Protein AF-A0A971L3U7-F1 (afdb_monomer_lite)

pLDDT: mean 95.4, std 5.15, range [66.06, 98.75]

Sequence (87 aa):
QQQAKVDDISLTPSAQMLKLVEECDGYVPAVLKLAKAQREQLLAKPVDKTREAMFTELSSSSIQQQLAIEAADKIDFDTYLQQYFAS

Structure (mmCIF, N/CA/C/O backbone):
data_AF-A0A971L3U7-F1
#
_entry.id   AF-A0A971L3U7-F1
#
loop_
_atom_site.group_PDB
_atom_site.id
_atom_site.type_symbol
_atom_site.label_atom_id
_atom_site.label_alt_id
_atom_site.label_comp_id
_atom_site.label_asym_id
_atom_site.label_entity_id
_atom_site.label_seq_id
_atom_site.pdbx_PDB_ins_code
_atom_site.Cartn_x
_atom_site.Cartn_y
_atom_site.Cartn_z
_atom_site.occupancy
_atom_site.B_iso_or_equiv
_atom_site.auth_seq_id
_atom_site.auth_comp_id
_atom_site.auth_asym_id
_atom_site.auth_atom_id
_atom_site.pdbx_PDB_model_num
ATOM 1 N N . GLN A 1 1 ? -6.229 -5.949 -27.441 1.00 66.06 1 GLN A N 1
ATOM 2 C CA . GLN A 1 1 ? -5.080 -5.655 -26.551 1.00 66.06 1 GLN A CA 1
ATOM 3 C C . GLN A 1 1 ? -4.385 -6.904 -26.014 1.00 66.06 1 GLN A C 1
ATOM 5 O O . GLN A 1 1 ? -3.167 -6.896 -26.002 1.00 66.06 1 GLN A O 1
ATOM 10 N N . GLN A 1 2 ? -5.088 -7.966 -25.588 1.00 86.06 2 GLN A N 1
ATOM 11 C CA . GLN A 1 2 ? -4.398 -9.164 -25.069 1.00 86.06 2 GLN A CA 1
ATOM 12 C C . GLN A 1 2 ? -3.787 -10.053 -26.168 1.00 86.06 2 GLN A C 1
ATOM 14 O O . GLN A 1 2 ? -2.689 -10.551 -25.969 1.00 86.06 2 GLN A O 1
ATOM 19 N N . GLN A 1 3 ? -4.423 -10.171 -27.344 1.00 90.62 3 GLN A N 1
ATOM 20 C CA . GLN A 1 3 ? -3.887 -10.945 -28.481 1.00 90.62 3 GLN A CA 1
ATOM 21 C C . GLN A 1 3 ? -2.480 -10.489 -28.905 1.00 90.62 3 GLN A C 1
ATOM 23 O O . GLN A 1 3 ? -1.592 -11.311 -29.063 1.00 90.62 3 GLN A O 1
ATOM 28 N N . ALA A 1 4 ? -2.235 -9.176 -28.947 1.00 91.75 4 ALA A N 1
ATOM 29 C CA . ALA A 1 4 ? -0.922 -8.628 -29.286 1.00 91.75 4 ALA A CA 1
ATOM 30 C C . ALA A 1 4 ? 0.206 -9.095 -28.344 1.00 91.75 4 ALA A C 1
ATOM 32 O O . ALA A 1 4 ? 1.352 -9.127 -28.756 1.00 91.75 4 ALA A O 1
ATOM 33 N N . LYS A 1 5 ? -0.097 -9.481 -27.096 1.00 91.50 5 LYS A N 1
ATOM 34 C CA . LYS A 1 5 ? 0.902 -10.029 -26.160 1.00 91.50 5 LYS A CA 1
ATOM 35 C C . LYS A 1 5 ? 1.246 -11.494 -26.433 1.00 91.50 5 LYS A C 1
ATOM 37 O O . LYS A 1 5 ? 2.265 -11.975 -25.952 1.00 91.50 5 LYS A O 1
ATOM 42 N N . VAL A 1 6 ? 0.360 -12.203 -27.133 1.00 92.12 6 VAL A N 1
ATOM 43 C CA . VAL A 1 6 ? 0.613 -13.556 -27.643 1.00 92.12 6 VAL A CA 1
ATOM 44 C C . VAL A 1 6 ? 1.485 -13.461 -28.890 1.00 92.12 6 VAL A C 1
ATOM 46 O O . VAL A 1 6 ? 2.430 -14.230 -29.032 1.00 92.12 6 VAL A O 1
ATOM 49 N N . ASP A 1 7 ? 1.196 -12.481 -29.746 1.00 94.88 7 ASP A N 1
ATOM 50 C CA . ASP A 1 7 ? 1.940 -12.244 -30.984 1.00 94.88 7 ASP A CA 1
ATOM 51 C C . ASP A 1 7 ? 3.320 -11.596 -30.719 1.00 94.88 7 ASP A C 1
ATOM 53 O O . ASP A 1 7 ? 4.263 -11.817 -31.476 1.00 94.88 7 ASP A O 1
ATOM 57 N N . ASP A 1 8 ? 3.460 -10.835 -29.623 1.00 95.06 8 ASP A N 1
ATOM 58 C CA . ASP A 1 8 ? 4.705 -10.213 -29.154 1.00 95.06 8 ASP A CA 1
ATOM 59 C C . ASP A 1 8 ? 4.856 -10.317 -27.621 1.00 95.06 8 ASP A C 1
ATOM 61 O O . ASP A 1 8 ? 4.218 -9.605 -26.836 1.00 95.06 8 ASP A O 1
ATOM 65 N N . ILE A 1 9 ? 5.775 -11.184 -27.189 1.00 93.88 9 ILE A N 1
ATOM 66 C CA . ILE A 1 9 ? 6.058 -11.480 -25.775 1.00 93.88 9 ILE A CA 1
ATOM 67 C C . ILE A 1 9 ? 6.595 -10.249 -25.024 1.00 93.88 9 ILE A C 1
ATOM 69 O O . ILE A 1 9 ? 6.383 -10.128 -23.811 1.00 93.88 9 ILE A O 1
ATOM 73 N N . SER A 1 10 ? 7.247 -9.303 -25.711 1.00 94.88 10 SER A N 1
ATOM 74 C CA . SER A 1 10 ? 7.783 -8.086 -25.084 1.00 94.88 10 SER A CA 1
ATOM 75 C C . SER A 1 10 ? 6.681 -7.181 -24.518 1.00 94.88 10 SER A C 1
ATOM 77 O O . SER A 1 10 ? 6.915 -6.394 -23.599 1.00 94.88 10 SER A O 1
ATOM 79 N N . LEU A 1 11 ? 5.446 -7.342 -25.004 1.00 95.12 11 LEU A N 1
ATOM 80 C CA . LEU A 1 11 ? 4.271 -6.619 -24.524 1.00 95.12 11 LEU A CA 1
ATOM 81 C C . LEU A 1 11 ? 3.660 -7.233 -23.255 1.00 95.12 11 LEU A C 1
ATOM 83 O O . LEU A 1 11 ? 2.703 -6.684 -22.693 1.00 95.12 11 LEU A O 1
ATOM 87 N N . THR A 1 12 ? 4.176 -8.371 -22.786 1.00 96.81 12 THR A N 1
ATOM 88 C CA . THR A 1 12 ? 3.734 -8.959 -21.519 1.00 96.81 12 THR A CA 1
ATOM 89 C C . THR A 1 12 ? 4.177 -8.089 -20.334 1.00 96.81 12 THR A C 1
ATOM 91 O O . THR A 1 12 ? 5.282 -7.541 -20.344 1.00 96.81 12 THR A O 1
ATOM 94 N N . PRO A 1 13 ? 3.358 -7.969 -19.270 1.00 95.38 13 PRO A N 1
ATOM 95 C CA . PRO A 1 13 ? 3.746 -7.204 -18.083 1.00 95.38 13 PRO A CA 1
ATOM 96 C C . PRO A 1 13 ? 5.049 -7.695 -17.439 1.00 95.38 13 PRO A C 1
ATOM 98 O O . PRO A 1 13 ? 5.829 -6.889 -16.943 1.00 95.38 13 PRO A O 1
ATOM 101 N N . SER A 1 14 ? 5.315 -9.005 -17.479 1.00 96.50 14 SER A N 1
ATOM 102 C CA . SER A 1 14 ? 6.556 -9.594 -16.968 1.00 96.50 14 SER A CA 1
ATOM 103 C C . SER A 1 14 ? 7.783 -9.178 -17.780 1.00 96.50 14 SER A C 1
ATOM 105 O O . SER A 1 14 ? 8.799 -8.840 -17.182 1.00 96.50 14 SER A O 1
ATOM 107 N N . ALA A 1 15 ? 7.697 -9.151 -19.117 1.00 96.94 15 ALA A N 1
ATOM 108 C CA . ALA A 1 15 ? 8.807 -8.708 -19.965 1.00 96.94 15 ALA A CA 1
ATOM 109 C C . ALA A 1 15 ? 9.104 -7.212 -19.779 1.00 96.94 15 ALA A C 1
ATOM 111 O O . ALA A 1 15 ? 10.262 -6.815 -19.670 1.00 96.94 15 ALA A O 1
ATOM 112 N N . GLN A 1 16 ? 8.062 -6.383 -19.661 1.00 96.19 16 GLN A N 1
ATOM 113 C CA . GLN A 1 16 ? 8.218 -4.953 -19.374 1.00 96.19 16 GLN A CA 1
ATOM 114 C C . GLN A 1 16 ? 8.818 -4.707 -17.987 1.00 96.19 16 GLN A C 1
ATOM 116 O O . GLN A 1 16 ? 9.670 -3.834 -17.833 1.00 96.19 16 GLN A O 1
ATOM 121 N N . MET A 1 17 ? 8.407 -5.495 -16.987 1.00 97.00 17 MET A N 1
ATOM 122 C CA . MET A 1 17 ? 8.987 -5.417 -15.651 1.00 97.00 17 MET A CA 1
ATOM 123 C C . MET A 1 17 ? 10.464 -5.813 -15.668 1.00 97.00 17 MET A C 1
ATOM 125 O O . MET A 1 17 ? 11.275 -5.090 -15.103 1.00 97.00 17 MET A O 1
ATOM 129 N N . LEU A 1 18 ? 10.832 -6.905 -16.347 1.00 97.69 18 LEU A N 1
ATOM 130 C CA . LEU A 1 18 ? 12.228 -7.338 -16.456 1.00 97.69 18 LEU A CA 1
ATOM 131 C C . LEU A 1 18 ? 13.105 -6.262 -17.109 1.00 97.69 18 LEU A C 1
ATOM 133 O O . LEU A 1 18 ? 14.146 -5.914 -16.561 1.00 97.69 18 LEU A O 1
ATOM 137 N N . LYS A 1 19 ? 12.638 -5.662 -18.206 1.00 97.44 19 LYS A N 1
ATOM 138 C CA . LYS A 1 19 ? 13.337 -4.549 -18.856 1.00 97.44 19 LYS A CA 1
ATOM 139 C C . LYS A 1 19 ? 13.549 -3.368 -17.903 1.00 97.44 19 LYS A C 1
ATOM 141 O O . LYS A 1 19 ? 14.632 -2.802 -17.843 1.00 97.44 19 LYS A O 1
ATOM 146 N N . LEU A 1 20 ? 12.532 -3.007 -17.121 1.00 97.19 20 LEU A N 1
ATOM 147 C CA . LEU A 1 20 ? 12.652 -1.927 -16.140 1.00 97.19 20 LEU A CA 1
ATOM 148 C C . LEU A 1 20 ? 13.647 -2.265 -15.018 1.00 97.19 20 LEU A C 1
ATOM 150 O O . LEU A 1 20 ? 14.344 -1.376 -14.531 1.00 97.19 20 LEU A O 1
ATOM 154 N N . VAL A 1 21 ? 13.702 -3.532 -14.599 1.00 98.25 21 VAL A N 1
ATOM 155 C CA . VAL A 1 21 ? 14.687 -4.028 -13.627 1.00 98.25 21 VAL A CA 1
ATOM 156 C C . VAL A 1 21 ? 16.105 -3.870 -14.163 1.00 98.25 21 VAL A C 1
ATOM 158 O O . VAL A 1 21 ? 16.963 -3.391 -13.427 1.00 98.25 21 VAL A O 1
ATOM 161 N N . GLU A 1 22 ? 16.335 -4.221 -15.426 1.00 97.38 22 GLU A N 1
ATOM 162 C CA . GLU A 1 22 ? 17.623 -4.027 -16.101 1.00 97.38 22 GLU A CA 1
ATOM 163 C C . GLU A 1 22 ? 17.984 -2.536 -16.204 1.00 97.38 22 GLU A C 1
ATOM 165 O O . GLU A 1 22 ? 19.096 -2.152 -15.866 1.00 97.38 22 GLU A O 1
ATOM 170 N N . GLU A 1 23 ? 17.035 -1.674 -16.585 1.00 97.56 23 GLU A N 1
ATOM 171 C CA . GLU A 1 23 ? 17.242 -0.219 -16.701 1.00 97.56 23 GLU A CA 1
ATOM 172 C C . GLU A 1 23 ? 17.530 0.487 -15.367 1.00 97.56 23 GLU A C 1
ATOM 174 O O . GLU A 1 23 ? 18.099 1.579 -15.359 1.00 97.56 23 GLU A O 1
ATOM 179 N N . CYS A 1 24 ? 17.068 -0.074 -14.248 1.00 97.12 24 CYS A N 1
ATOM 180 C CA . CYS 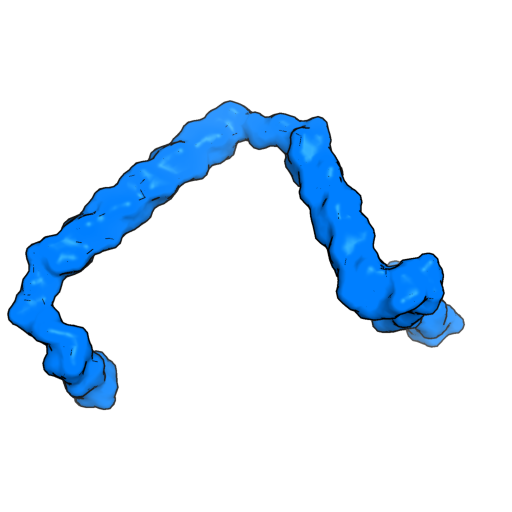A 1 24 ? 17.223 0.521 -12.919 1.00 97.12 24 CYS A CA 1
ATOM 181 C C . CYS A 1 24 ? 18.271 -0.201 -12.059 1.00 97.12 24 CYS A C 1
ATOM 183 O O . CYS A 1 24 ? 18.309 0.036 -10.853 1.00 97.12 24 CYS A O 1
ATOM 185 N N . ASP A 1 25 ? 19.078 -1.089 -12.644 1.00 96.50 25 ASP A N 1
ATOM 186 C CA . ASP A 1 25 ? 20.110 -1.865 -11.944 1.00 96.50 25 ASP A CA 1
ATOM 187 C C . ASP A 1 25 ? 19.566 -2.691 -10.759 1.00 96.50 25 ASP A C 1
ATOM 189 O O . ASP A 1 25 ? 20.229 -2.885 -9.736 1.00 96.50 25 ASP A O 1
ATOM 193 N N . GLY A 1 26 ? 18.330 -3.187 -10.874 1.00 97.44 26 GLY A N 1
ATOM 194 C CA . GLY A 1 26 ? 17.736 -4.092 -9.895 1.00 97.44 26 GLY A CA 1
ATOM 195 C C . GLY A 1 26 ? 16.244 -3.892 -9.640 1.00 97.44 26 GLY A C 1
ATOM 196 O O . GLY A 1 26 ? 15.634 -2.865 -9.945 1.00 97.44 26 GLY A O 1
ATOM 197 N N . TYR A 1 27 ? 15.646 -4.908 -9.014 1.00 97.50 27 TYR A N 1
ATOM 198 C CA . TYR A 1 27 ? 14.211 -4.938 -8.734 1.00 97.50 27 TYR A CA 1
ATOM 199 C C . TYR A 1 27 ? 13.771 -3.837 -7.770 1.00 97.50 27 TYR A C 1
ATOM 201 O O . TYR A 1 27 ? 12.823 -3.109 -8.049 1.00 97.50 27 TYR A O 1
ATOM 209 N N . VAL A 1 28 ? 14.476 -3.671 -6.649 1.00 98.31 28 VAL A N 1
ATOM 210 C CA . VAL A 1 28 ? 14.112 -2.666 -5.638 1.00 98.31 28 VAL A CA 1
ATOM 211 C C . VAL A 1 28 ? 14.146 -1.238 -6.213 1.00 98.31 28 VAL A C 1
ATOM 213 O O . VAL A 1 28 ? 13.139 -0.539 -6.075 1.00 98.31 28 VAL A O 1
ATOM 216 N N . PRO A 1 29 ? 15.216 -0.795 -6.908 1.00 98.19 29 PRO A N 1
ATOM 217 C CA . PRO A 1 29 ? 15.220 0.497 -7.598 1.00 98.19 29 PRO A CA 1
ATOM 218 C C . PRO A 1 29 ? 14.085 0.671 -8.618 1.00 98.19 29 PRO A C 1
ATOM 220 O O . PRO A 1 29 ? 13.443 1.724 -8.636 1.00 98.19 29 PRO A O 1
ATOM 223 N N . ALA A 1 30 ? 13.796 -0.357 -9.424 1.00 98.19 30 ALA A N 1
ATOM 224 C CA . ALA A 1 30 ? 12.723 -0.330 -10.418 1.00 98.19 30 ALA A CA 1
ATOM 225 C C . ALA A 1 30 ? 11.342 -0.109 -9.782 1.00 98.19 30 ALA A C 1
ATOM 227 O O . ALA A 1 30 ? 10.602 0.795 -10.177 1.00 98.19 30 ALA A O 1
ATOM 228 N N . VAL A 1 31 ? 10.998 -0.889 -8.754 1.00 97.94 31 VAL A N 1
ATOM 229 C CA . VAL A 1 31 ? 9.695 -0.773 -8.077 1.00 97.94 31 VAL A CA 1
ATOM 230 C C . VAL A 1 31 ? 9.599 0.547 -7.309 1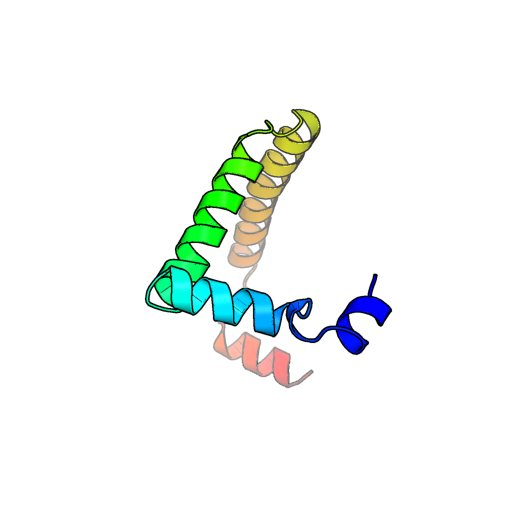.00 97.94 31 VAL A C 1
ATOM 232 O O . VAL A 1 31 ? 8.543 1.177 -7.297 1.00 97.94 31 VAL A O 1
ATOM 235 N N . LEU A 1 32 ? 10.703 1.025 -6.723 1.00 98.31 32 LEU A N 1
ATOM 236 C CA . LEU A 1 32 ? 10.739 2.328 -6.059 1.00 98.31 32 LEU A CA 1
ATOM 237 C C . LEU A 1 32 ? 10.490 3.478 -7.046 1.00 98.31 32 LEU A C 1
ATOM 239 O O . LEU A 1 32 ? 9.761 4.417 -6.720 1.00 98.31 32 LEU A O 1
ATOM 243 N N . LYS A 1 33 ? 11.062 3.407 -8.255 1.00 97.62 33 LYS A N 1
ATOM 244 C CA . LYS A 1 33 ? 10.804 4.372 -9.334 1.00 97.62 33 LYS A CA 1
ATOM 245 C C . LYS A 1 33 ? 9.321 4.390 -9.713 1.00 97.62 33 LYS A C 1
ATOM 247 O O . LYS A 1 33 ? 8.738 5.470 -9.797 1.00 97.62 33 LYS A O 1
ATOM 252 N N . LEU A 1 34 ? 8.694 3.218 -9.859 1.00 97.44 34 LEU A N 1
ATOM 253 C CA . LEU A 1 34 ? 7.255 3.114 -10.128 1.00 97.44 34 LEU A CA 1
ATOM 254 C C . LEU A 1 34 ? 6.408 3.696 -8.992 1.00 97.44 34 LEU A C 1
ATOM 256 O O . LEU A 1 34 ? 5.518 4.501 -9.251 1.00 97.44 34 LEU A O 1
ATOM 260 N N . ALA A 1 35 ? 6.708 3.345 -7.740 1.00 97.94 35 ALA A N 1
ATOM 261 C CA . ALA A 1 35 ? 5.966 3.827 -6.578 1.00 97.94 35 ALA A CA 1
ATOM 262 C C . ALA A 1 35 ? 6.036 5.358 -6.439 1.00 97.94 35 ALA A C 1
ATOM 264 O O . ALA A 1 35 ? 5.034 6.002 -6.129 1.00 97.94 35 ALA A O 1
ATOM 265 N N . LYS A 1 36 ? 7.201 5.961 -6.716 1.00 98.00 36 LYS A N 1
ATOM 266 C CA . LYS A 1 36 ? 7.366 7.424 -6.730 1.00 98.00 36 LYS A CA 1
ATOM 267 C C . LYS A 1 36 ? 6.517 8.078 -7.819 1.00 98.00 36 LYS A C 1
ATOM 269 O O . LYS A 1 36 ? 5.767 9.000 -7.512 1.00 98.00 36 LYS A O 1
ATOM 274 N N . ALA A 1 37 ? 6.569 7.559 -9.045 1.00 97.00 37 ALA A N 1
ATOM 275 C CA . ALA A 1 37 ? 5.757 8.073 -10.147 1.00 97.00 37 ALA A CA 1
ATOM 276 C C . ALA A 1 37 ? 4.249 7.944 -9.858 1.00 97.00 37 ALA A C 1
ATOM 278 O O . ALA A 1 37 ? 3.486 8.880 -10.089 1.00 97.00 37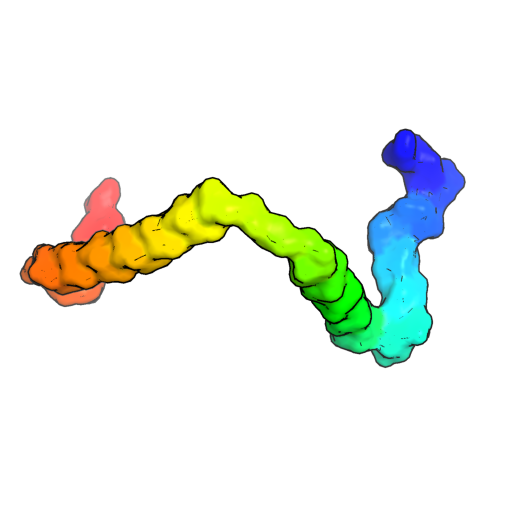 ALA A O 1
ATOM 279 N N . GLN A 1 38 ? 3.812 6.818 -9.287 1.00 96.44 38 GLN A N 1
ATOM 280 C CA . GLN A 1 38 ? 2.421 6.618 -8.869 1.00 96.44 38 GLN A CA 1
ATOM 281 C C . GLN A 1 38 ? 2.009 7.609 -7.778 1.00 96.44 38 GLN A C 1
ATOM 283 O O . GLN A 1 38 ? 0.947 8.218 -7.879 1.00 96.44 38 GLN A O 1
ATOM 288 N N . ARG A 1 39 ? 2.854 7.820 -6.760 1.00 96.50 39 ARG A N 1
ATOM 289 C CA . ARG A 1 39 ? 2.618 8.833 -5.722 1.00 96.50 39 ARG A CA 1
ATOM 290 C C . ARG A 1 39 ? 2.436 10.218 -6.341 1.00 96.50 39 ARG A C 1
ATOM 292 O O . ARG A 1 39 ? 1.487 10.907 -5.985 1.00 96.50 39 ARG A O 1
ATOM 299 N N . GLU A 1 40 ? 3.321 10.628 -7.245 1.00 96.56 40 GLU A N 1
ATOM 300 C CA . GLU A 1 40 ? 3.225 11.926 -7.924 1.00 96.56 40 GLU A CA 1
ATOM 301 C C . GLU A 1 40 ? 1.916 12.056 -8.708 1.00 96.56 40 GLU A C 1
ATOM 303 O O . GLU A 1 40 ? 1.210 13.050 -8.559 1.00 96.56 40 GLU A O 1
ATOM 308 N N . GLN A 1 41 ? 1.536 11.029 -9.474 1.00 95.12 41 GLN A N 1
ATOM 309 C CA . GLN A 1 41 ? 0.280 11.016 -10.228 1.00 95.12 41 GLN A CA 1
ATOM 310 C C . GLN A 1 41 ? -0.959 11.095 -9.330 1.00 95.12 41 GLN A C 1
ATOM 312 O O . GLN A 1 41 ? -1.910 11.804 -9.659 1.00 95.12 41 GLN A O 1
ATOM 317 N N . LEU A 1 42 ? -0.953 10.378 -8.204 1.00 92.62 42 LEU A N 1
ATOM 318 C CA . LEU A 1 42 ? -2.053 10.389 -7.242 1.00 92.62 42 LEU A CA 1
ATOM 319 C C . LEU A 1 42 ? -2.170 11.743 -6.535 1.00 92.62 42 LEU A C 1
ATOM 321 O O . LEU A 1 42 ? -3.281 12.219 -6.327 1.00 92.62 42 LEU A O 1
ATOM 325 N N . LEU A 1 43 ? -1.043 12.382 -6.208 1.00 92.88 43 LEU A N 1
ATOM 326 C CA . LEU A 1 43 ? -1.019 13.697 -5.560 1.00 92.88 43 LEU A CA 1
ATOM 327 C C . LEU A 1 43 ? -1.298 14.856 -6.525 1.00 92.88 43 LEU A C 1
ATOM 329 O O . LEU A 1 43 ? -1.720 15.921 -6.084 1.00 92.88 43 LEU A O 1
ATOM 333 N N . ALA A 1 44 ? -1.085 14.669 -7.829 1.00 94.12 44 ALA A N 1
ATOM 334 C CA . ALA A 1 44 ? -1.303 15.709 -8.834 1.00 94.12 44 ALA A CA 1
ATOM 335 C C . ALA A 1 44 ? -2.777 16.130 -8.971 1.00 94.12 44 ALA A C 1
ATOM 337 O O . ALA A 1 44 ? -3.059 17.209 -9.492 1.00 94.12 44 ALA A O 1
ATOM 338 N N . LYS A 1 45 ? -3.724 15.294 -8.526 1.00 86.31 45 LYS A N 1
ATOM 339 C CA . LYS A 1 45 ? -5.154 15.613 -8.534 1.00 86.31 45 LYS A CA 1
ATOM 340 C C . LYS A 1 45 ? -5.659 15.735 -7.095 1.00 86.31 45 LYS A C 1
ATOM 342 O O . LYS A 1 45 ? -5.645 14.730 -6.385 1.00 86.31 45 LYS A O 1
ATOM 347 N N . PRO A 1 46 ? -6.131 16.918 -6.659 1.00 82.38 46 PRO A N 1
ATOM 348 C CA . PRO A 1 46 ? -6.717 17.052 -5.335 1.00 82.38 46 PRO A CA 1
ATOM 349 C C . PRO A 1 46 ? -7.955 16.159 -5.222 1.00 82.38 46 PRO A C 1
ATOM 351 O O . PRO A 1 46 ? -8.707 15.977 -6.184 1.00 82.38 46 PRO A O 1
ATOM 354 N N . VAL A 1 47 ? -8.153 15.592 -4.035 1.00 85.00 47 VAL A N 1
ATOM 355 C CA . VAL A 1 47 ? -9.356 14.822 -3.720 1.00 85.00 47 VAL A CA 1
ATOM 356 C C . VAL A 1 47 ? -10.558 15.771 -3.762 1.00 85.00 47 VAL A C 1
ATOM 358 O O . VAL A 1 47 ? -10.476 16.910 -3.309 1.00 85.00 47 VAL A O 1
ATOM 361 N N . ASP A 1 48 ? -11.674 15.321 -4.336 1.00 91.94 48 ASP A N 1
ATOM 362 C CA . ASP A 1 48 ? -12.943 16.054 -4.271 1.00 91.94 48 ASP A CA 1
ATOM 363 C C . ASP A 1 48 ? -13.319 16.290 -2.800 1.00 91.94 48 ASP A C 1
ATOM 365 O O . ASP A 1 48 ? -13.290 15.350 -2.003 1.00 91.94 48 ASP A O 1
ATOM 369 N N . LYS A 1 49 ? -13.717 17.516 -2.444 1.00 92.25 49 LYS A N 1
ATOM 370 C CA . LYS A 1 49 ? -14.118 17.896 -1.079 1.00 92.25 49 LYS A CA 1
ATOM 371 C C . LYS A 1 49 ? -15.163 16.959 -0.470 1.00 92.25 49 LYS A C 1
ATOM 373 O O . LYS A 1 49 ? -15.116 16.682 0.724 1.00 92.25 49 LYS A O 1
ATOM 378 N N . THR A 1 50 ? -16.087 16.439 -1.278 1.00 95.19 50 THR A N 1
ATOM 379 C CA . THR A 1 50 ? -17.096 15.468 -0.820 1.00 95.19 50 THR A CA 1
ATOM 380 C C . THR A 1 50 ? -16.438 14.175 -0.345 1.00 95.19 50 THR A C 1
ATOM 382 O O . THR A 1 50 ? -16.807 13.603 0.679 1.00 95.19 50 THR A O 1
ATOM 385 N N . ARG A 1 51 ? -15.428 13.715 -1.087 1.00 94.19 51 ARG A N 1
ATOM 386 C CA . ARG A 1 51 ? -14.671 12.506 -0.771 1.00 94.19 51 ARG A CA 1
ATOM 387 C C . ARG A 1 51 ? -13.711 12.732 0.397 1.00 94.19 51 ARG A C 1
ATOM 389 O O . ARG A 1 51 ? -13.533 11.824 1.199 1.00 94.19 51 ARG A O 1
ATOM 396 N N . GLU A 1 52 ? -13.141 13.925 0.518 1.00 95.19 52 GLU A N 1
ATOM 397 C CA . GLU A 1 52 ? -12.347 14.323 1.684 1.00 95.19 52 GLU A CA 1
ATOM 398 C C . GLU A 1 52 ? -13.185 14.261 2.968 1.00 95.19 52 GLU A C 1
ATOM 400 O O . GLU A 1 52 ? -12.816 13.541 3.893 1.00 95.19 52 GLU A O 1
ATOM 405 N N . ALA A 1 53 ? -14.361 14.899 2.984 1.00 96.38 53 ALA A N 1
ATOM 406 C CA . ALA A 1 53 ? -15.274 14.858 4.128 1.00 96.38 53 ALA A CA 1
ATOM 407 C C . ALA A 1 53 ? -15.698 13.422 4.489 1.00 96.38 53 ALA A C 1
ATOM 409 O O . ALA A 1 53 ? -15.703 13.053 5.662 1.00 96.38 53 ALA A O 1
ATOM 410 N N . MET A 1 54 ? -15.991 12.591 3.481 1.00 97.62 54 MET A N 1
ATOM 411 C CA . MET A 1 54 ? -16.292 11.170 3.680 1.00 97.62 54 MET A CA 1
ATOM 412 C C . MET A 1 54 ? -15.133 10.429 4.365 1.00 97.62 54 MET A C 1
ATOM 414 O O . MET A 1 54 ? -15.366 9.672 5.303 1.00 97.62 54 MET A O 1
ATOM 418 N N . PHE A 1 55 ? -13.887 10.630 3.924 1.00 97.00 55 PHE A N 1
ATOM 419 C CA . PHE A 1 55 ? -12.731 9.970 4.538 1.00 97.00 55 PHE A CA 1
ATOM 420 C C . PHE A 1 55 ? -12.456 10.463 5.961 1.00 97.00 55 PHE A C 1
ATOM 422 O O . PHE A 1 55 ? -12.107 9.650 6.817 1.00 97.00 55 PHE A O 1
ATOM 429 N N . THR A 1 56 ? -12.651 11.754 6.238 1.00 97.38 56 THR A N 1
ATOM 430 C CA . THR A 1 56 ? -12.552 12.301 7.598 1.00 97.38 56 THR A CA 1
ATOM 431 C C . THR A 1 56 ? -13.561 11.642 8.538 1.00 97.38 56 THR A C 1
ATOM 433 O O . THR A 1 56 ? -13.182 11.193 9.621 1.00 97.38 56 THR A O 1
ATOM 436 N N . GLU A 1 57 ? -14.819 11.520 8.112 1.00 98.25 57 GLU A N 1
ATOM 437 C CA . GLU A 1 57 ? -15.871 10.889 8.915 1.00 98.25 57 GLU A CA 1
ATOM 438 C C . GLU A 1 57 ? -15.599 9.396 9.143 1.00 98.25 57 GLU A C 1
ATOM 440 O O . GLU A 1 57 ? -15.703 8.902 10.268 1.00 98.25 57 GLU A O 1
ATOM 445 N N . LEU A 1 58 ? -15.179 8.673 8.099 1.00 98.44 58 LEU A N 1
ATOM 446 C CA . LEU A 1 58 ? -14.814 7.258 8.211 1.00 98.44 58 LEU A CA 1
ATOM 447 C C . LEU A 1 58 ? -13.655 7.044 9.189 1.00 98.44 58 LEU A C 1
ATOM 449 O O . LEU A 1 58 ? -13.715 6.130 10.004 1.00 98.44 58 LEU A O 1
ATOM 453 N N . SER A 1 59 ? -12.630 7.899 9.153 1.00 98.44 59 SER A N 1
ATOM 454 C CA . SER A 1 59 ? -11.492 7.793 10.071 1.00 98.44 59 SER A CA 1
ATOM 455 C C . SER A 1 59 ? -11.888 8.062 11.523 1.00 98.44 59 SER A C 1
ATOM 457 O O . SER A 1 59 ? -11.405 7.382 12.426 1.00 98.44 59 SER A O 1
ATOM 459 N N . SER A 1 60 ? -12.735 9.066 11.763 1.00 98.50 60 SER A N 1
ATOM 460 C CA . SER A 1 60 ? -13.204 9.396 13.112 1.00 98.50 60 SER A CA 1
ATOM 461 C C . SER A 1 60 ? -14.085 8.277 13.671 1.00 98.50 60 SER A C 1
ATOM 463 O O . SER A 1 60 ? -13.845 7.766 14.768 1.00 98.50 60 SER A O 1
ATOM 465 N N . SER A 1 61 ? -15.063 7.837 12.878 1.00 98.44 61 SER A N 1
ATOM 466 C CA . SER A 1 61 ? -15.998 6.786 13.276 1.00 98.44 61 SER A CA 1
ATOM 467 C C . SER A 1 61 ? -15.312 5.434 13.484 1.00 98.44 61 SER A C 1
ATOM 469 O O . SER A 1 61 ? -15.646 4.751 14.449 1.00 98.44 61 SER A O 1
ATOM 471 N N . SER A 1 62 ? -14.309 5.061 12.677 1.00 98.62 62 SER A N 1
ATOM 472 C CA . SER A 1 62 ? -13.578 3.800 12.872 1.00 98.62 62 SER A CA 1
ATOM 473 C C . SER A 1 62 ? -12.830 3.756 14.206 1.00 98.62 62 SER A C 1
ATOM 475 O O . SER A 1 62 ? -12.833 2.728 14.877 1.00 98.62 62 SER A O 1
ATOM 477 N N . ILE A 1 63 ? -12.230 4.876 14.628 1.00 98.69 63 ILE A N 1
ATOM 478 C CA . ILE A 1 63 ? -11.540 4.976 15.924 1.00 98.69 63 ILE A CA 1
ATOM 479 C C . ILE A 1 63 ? -12.546 4.878 17.075 1.00 98.69 63 ILE A C 1
ATOM 481 O O . ILE A 1 63 ? -12.318 4.151 18.039 1.00 98.69 63 ILE A O 1
ATOM 485 N N . GLN A 1 64 ? -13.681 5.574 16.975 1.00 98.62 64 GLN A N 1
ATOM 486 C CA . GLN A 1 64 ? -14.732 5.502 17.995 1.00 98.62 64 GLN A CA 1
ATOM 487 C C . GLN A 1 64 ? -15.314 4.091 18.122 1.00 98.62 64 GLN A C 1
ATOM 489 O O . GLN A 1 64 ? -15.543 3.617 19.232 1.00 98.62 64 GLN A O 1
ATOM 494 N N . GLN A 1 65 ? -15.530 3.412 16.994 1.00 98.62 65 GLN A N 1
ATOM 495 C CA . GLN A 1 65 ? -16.001 2.030 16.967 1.00 98.62 65 GLN A CA 1
ATOM 496 C C . GLN A 1 65 ? -14.984 1.079 17.595 1.00 98.62 65 GLN A C 1
ATOM 498 O O . GLN A 1 65 ? -15.376 0.242 18.402 1.00 98.62 65 GLN A O 1
ATOM 503 N N . GLN A 1 66 ? -13.694 1.238 17.288 1.00 98.75 66 GLN A N 1
ATOM 504 C CA . GLN A 1 66 ? -12.637 0.448 17.916 1.00 98.75 66 GLN A CA 1
ATOM 505 C C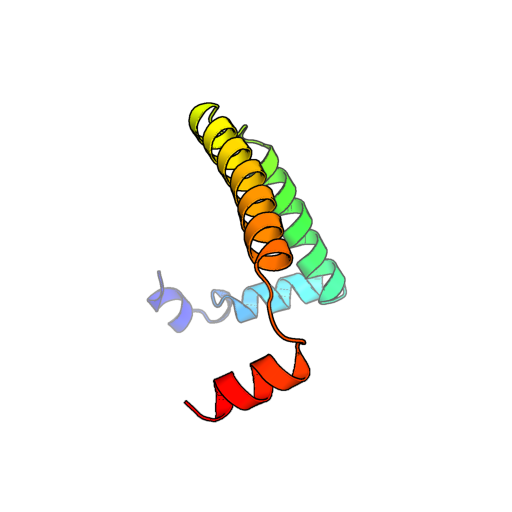 . GLN A 1 66 ? -12.645 0.620 19.442 1.00 98.75 66 GLN A C 1
ATOM 507 O O . GLN A 1 66 ? -12.710 -0.373 20.159 1.00 98.75 66 GLN A O 1
ATOM 512 N N . LEU A 1 67 ? -12.685 1.859 19.944 1.00 98.56 67 LEU A N 1
ATOM 513 C CA . LEU A 1 67 ? -12.745 2.129 21.387 1.00 98.56 67 LEU A CA 1
ATOM 514 C C . LEU A 1 67 ? -13.996 1.535 22.045 1.00 98.56 67 LEU A C 1
ATOM 516 O O . LEU A 1 67 ? -13.936 1.051 23.173 1.00 98.56 67 LEU A O 1
ATOM 520 N N . ALA A 1 68 ? -15.137 1.574 21.355 1.00 98.50 68 ALA A N 1
ATOM 521 C CA . ALA A 1 68 ? -16.369 0.978 21.854 1.00 98.50 68 ALA A CA 1
ATOM 522 C C . ALA A 1 68 ? -16.272 -0.553 21.947 1.00 98.50 68 ALA A C 1
ATOM 524 O O . ALA A 1 68 ? -16.786 -1.122 22.907 1.00 98.50 68 ALA A O 1
ATOM 525 N N . ILE A 1 69 ? -15.609 -1.204 20.984 1.00 97.50 69 ILE A N 1
ATOM 526 C CA . ILE A 1 69 ? -15.340 -2.649 21.007 1.00 97.50 69 ILE A CA 1
ATOM 527 C C . ILE A 1 69 ? -14.412 -2.984 22.179 1.00 97.50 69 ILE A C 1
ATOM 529 O O . ILE A 1 69 ? -14.785 -3.785 23.029 1.00 97.50 69 ILE A O 1
ATOM 533 N N . GLU A 1 70 ? -13.271 -2.302 22.283 1.00 97.75 70 GLU A N 1
ATOM 534 C CA . GLU A 1 70 ? -12.278 -2.527 23.344 1.00 97.75 70 GLU A CA 1
ATOM 535 C C . GLU A 1 70 ? -12.868 -2.291 24.749 1.00 97.75 70 GLU A C 1
ATOM 537 O O . GLU A 1 70 ? -12.595 -3.035 25.687 1.00 97.75 70 GLU A O 1
ATOM 542 N N . ALA A 1 71 ? -13.737 -1.287 24.919 1.00 97.94 71 ALA A N 1
ATOM 543 C CA . ALA A 1 71 ? -14.432 -1.043 26.187 1.00 97.94 71 ALA A CA 1
ATOM 544 C C . ALA A 1 71 ? -15.553 -2.060 26.480 1.00 97.94 71 ALA A C 1
ATOM 546 O O . ALA A 1 71 ? -15.986 -2.216 27.630 1.00 97.94 71 ALA A O 1
ATOM 547 N N . ALA A 1 72 ? -16.071 -2.722 25.444 1.00 97.69 72 ALA A N 1
ATOM 548 C CA . ALA A 1 72 ? -17.111 -3.728 25.574 1.00 97.69 72 ALA A CA 1
ATOM 549 C C . ALA A 1 72 ? -16.559 -5.113 25.932 1.00 97.69 72 ALA A C 1
ATOM 551 O O . ALA A 1 72 ? -17.352 -5.929 26.410 1.00 97.69 72 ALA A O 1
ATOM 552 N N . ASP A 1 73 ? -15.252 -5.357 25.786 1.00 96.94 73 ASP A N 1
ATOM 553 C CA . ASP A 1 73 ? -14.616 -6.634 26.115 1.00 96.94 73 ASP A CA 1
ATOM 554 C C . ASP A 1 73 ? -14.967 -7.091 27.541 1.00 96.94 73 ASP A C 1
ATOM 556 O O . ASP A 1 73 ? -14.901 -6.340 28.521 1.00 96.94 73 ASP A O 1
ATOM 560 N N . LYS A 1 74 ? -15.419 -8.346 27.649 1.00 97.06 74 LYS A N 1
ATOM 561 C CA . LYS A 1 74 ? -15.821 -8.991 28.918 1.00 97.06 74 LYS A CA 1
ATOM 562 C C . LYS A 1 74 ? -14.925 -10.151 29.318 1.00 97.06 74 LYS A C 1
ATOM 564 O O . LYS A 1 74 ? -15.034 -10.637 30.440 1.00 97.06 74 LYS A O 1
ATOM 569 N N . ILE A 1 75 ? -14.085 -10.599 28.398 1.00 97.25 75 ILE A N 1
ATOM 570 C CA . ILE A 1 75 ? -13.196 -11.742 28.546 1.00 97.25 75 ILE A CA 1
ATOM 571 C C . ILE A 1 75 ? -11.831 -11.362 27.986 1.00 97.25 75 ILE A C 1
ATOM 573 O O . ILE A 1 75 ? -11.735 -10.478 27.135 1.00 97.25 75 ILE A O 1
ATOM 577 N N . ASP A 1 76 ? -10.784 -12.016 28.475 1.00 97.38 76 ASP A N 1
ATOM 578 C CA . ASP A 1 76 ? -9.461 -11.886 27.879 1.00 97.38 76 ASP A CA 1
ATOM 579 C C . ASP A 1 76 ? -9.396 -12.537 26.487 1.00 97.38 76 ASP A C 1
ATOM 581 O O . ASP A 1 76 ? -10.279 -13.291 26.060 1.00 97.38 76 ASP A O 1
ATOM 585 N N . PHE A 1 77 ? -8.316 -12.225 25.776 1.00 97.31 77 PHE A N 1
ATOM 586 C CA . PHE A 1 77 ? -8.103 -12.678 24.410 1.00 97.31 77 PHE A CA 1
ATOM 587 C C . PHE A 1 77 ? -7.991 -14.206 24.290 1.00 97.31 77 PHE A C 1
ATOM 589 O O . PHE A 1 77 ? -8.543 -14.780 23.352 1.00 97.31 77 PHE A O 1
ATOM 596 N N . ASP A 1 78 ? -7.340 -14.879 25.241 1.00 97.88 78 ASP A N 1
ATOM 597 C CA . ASP A 1 78 ? -7.165 -16.336 25.203 1.00 97.88 78 ASP A CA 1
ATOM 598 C C . ASP A 1 78 ? -8.515 -17.054 25.342 1.00 97.88 78 ASP A C 1
ATOM 600 O O . ASP A 1 78 ? -8.814 -17.995 24.601 1.00 97.88 78 ASP A O 1
ATOM 604 N N . THR A 1 79 ? -9.368 -16.567 26.246 1.00 97.38 79 THR A N 1
ATOM 605 C CA . THR A 1 79 ? -10.733 -17.060 26.447 1.00 97.38 79 THR A CA 1
ATOM 606 C C . THR A 1 79 ? -11.595 -16.807 25.211 1.00 97.38 79 THR A C 1
ATOM 608 O O . THR A 1 79 ? -12.333 -17.698 24.784 1.00 97.38 79 THR A O 1
ATOM 611 N N . TYR A 1 80 ? -11.482 -15.623 24.598 1.00 96.56 80 TYR A N 1
ATOM 612 C CA . TYR A 1 80 ? -12.168 -15.313 23.343 1.00 96.56 80 TYR A CA 1
ATOM 613 C C . TYR A 1 80 ? -11.765 -16.279 22.220 1.00 96.56 80 TYR A C 1
ATOM 615 O O . TYR A 1 80 ? -12.638 -16.827 21.548 1.00 96.56 80 TYR A O 1
ATOM 623 N N . LEU A 1 81 ? -10.466 -16.548 22.043 1.00 97.38 81 LEU A N 1
ATOM 624 C CA . LEU A 1 81 ? -9.979 -17.473 21.015 1.00 97.38 81 LEU A CA 1
ATOM 625 C C . LEU A 1 81 ? -10.509 -18.895 21.213 1.00 97.38 81 LEU A C 1
ATOM 627 O O . LEU A 1 81 ? -10.936 -19.527 20.247 1.00 97.38 81 LEU A O 1
ATOM 631 N N . GLN 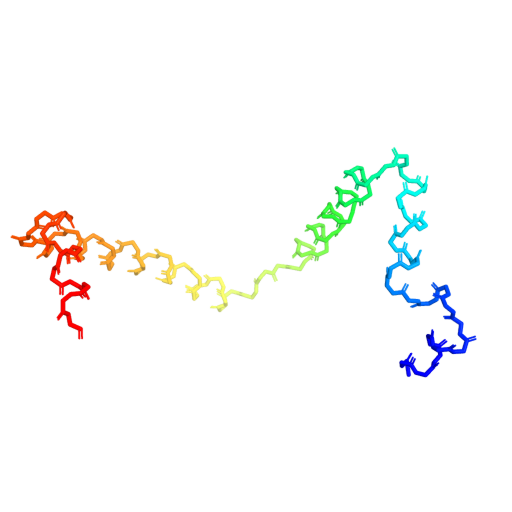A 1 82 ? -10.517 -19.394 22.452 1.00 97.44 82 GLN A N 1
ATOM 632 C CA . GLN A 1 82 ? -11.076 -20.714 22.755 1.00 97.44 82 GLN A CA 1
ATOM 633 C C . GLN A 1 82 ? -12.557 -20.802 22.373 1.00 97.44 82 GLN A C 1
ATOM 635 O O . GLN A 1 82 ? -12.970 -21.792 21.773 1.00 97.44 82 GLN A O 1
ATOM 640 N N . GLN A 1 83 ? -13.347 -19.768 22.682 1.00 96.50 83 GLN A N 1
ATOM 641 C CA . GLN A 1 83 ? -14.767 -19.716 22.323 1.00 96.50 83 GLN A CA 1
ATOM 642 C C . GLN A 1 83 ? -14.973 -19.609 20.807 1.00 96.50 83 GLN A C 1
ATOM 644 O O . GLN A 1 83 ? -15.802 -20.331 20.260 1.00 96.50 83 GLN A O 1
ATOM 649 N N . TYR A 1 84 ? -14.196 -18.759 20.129 1.00 96.00 84 TYR A N 1
ATOM 650 C CA . TYR A 1 84 ? -14.277 -18.535 18.682 1.00 96.00 84 TYR A CA 1
ATOM 651 C C . TYR A 1 84 ? -13.996 -19.802 17.863 1.00 96.00 84 TYR A C 1
ATOM 653 O O . TYR A 1 84 ? -14.660 -20.047 16.864 1.00 96.00 84 TYR A O 1
ATOM 661 N N . PHE A 1 85 ? -13.025 -20.623 18.274 1.00 96.88 85 PHE A N 1
ATOM 662 C CA . PHE A 1 85 ? -12.708 -21.876 17.574 1.00 96.88 85 PHE A CA 1
ATOM 663 C C . PHE A 1 85 ? -13.578 -23.069 17.995 1.00 96.88 85 PHE A C 1
ATOM 665 O O . PHE A 1 85 ? -13.503 -24.125 17.366 1.00 96.88 85 PHE A O 1
ATOM 672 N N . ALA A 1 86 ? -14.371 -22.932 19.059 1.00 94.25 86 ALA A N 1
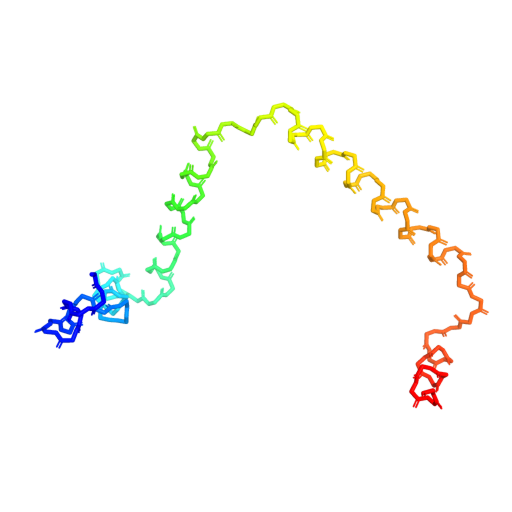ATOM 673 C CA . ALA A 1 86 ? -15.317 -23.955 19.501 1.00 94.25 86 ALA A CA 1
ATOM 674 C C . ALA A 1 86 ? -16.699 -23.842 18.823 1.00 94.25 86 ALA A C 1
ATOM 676 O O . ALA A 1 86 ? -17.501 -24.771 18.949 1.00 94.25 86 ALA A O 1
ATOM 677 N N . SER A 1 87 ? -16.975 -22.725 18.136 1.00 71.31 87 SER A N 1
ATOM 678 C CA . SER A 1 87 ? -18.160 -22.489 17.292 1.00 71.31 87 SER A CA 1
ATOM 679 C C . SER A 1 87 ? -17.911 -22.840 15.831 1.00 71.31 87 SER A C 1
ATOM 681 O O . SER A 1 87 ? -18.832 -23.412 15.207 1.00 71.31 87 SER A O 1
#

Secondary structure (DSSP, 8-state):
--HHHHH-GGGSHHHHHHHHHHHTTSHHHHHHHHHHHHHHHHHTSPPPHHHHHHHHHHHHHHHHHHHHHHHH--S-HHHHHHHHHH-

Foldseek 3Di:
DVVVCVVPVCPDPVNVLVVLQVVQVHNVSSVVVVVVVVVCVVVVDDDDPVVVVVVVVVVVVVVVVVVVVVVPDPDDPVVVVVVVVVD

Radius of gyration: 23.6 Å; chains: 1; bounding box: 38×42×60 Å